Protein AF-A0A8K1FXB8-F1 (afdb_monomer_lite)

Foldseek 3Di:
DDDDDDDDDDPPDDQVPWDKDKDWDWDQDDPVSPDIDIDIDDIDGDGDDDDDPVVVVVVVVVVVVVVVVVVVVVVVVVVVVCVVVVD

Organism: NCBI:txid364589

Structure (mmCIF, N/CA/C/O backbone):
data_AF-A0A8K1FXB8-F1
#
_entry.id   AF-A0A8K1FXB8-F1
#
loop_
_atom_site.group_PDB
_atom_site.id
_atom_site.type_symbol
_atom_site.label_atom_id
_atom_site.label_alt_id
_atom_site.label_comp_id
_atom_site.label_asym_id
_atom_site.label_entity_id
_atom_site.label_seq_id
_atom_site.pdbx_PDB_ins_code
_atom_site.Cartn_x
_atom_site.Cartn_y
_atom_site.Cartn_z
_atom_site.occupancy
_atom_site.B_iso_or_equiv
_atom_site.auth_seq_id
_atom_site.auth_comp_id
_atom_site.auth_asym_id
_atom_site.auth_atom_id
_atom_site.pdbx_PDB_model_num
ATOM 1 N N . LYS A 1 1 ? -1.305 -6.898 29.412 1.00 60.75 1 LYS A N 1
ATOM 2 C CA . LYS A 1 1 ? -1.088 -7.878 28.317 1.00 60.75 1 LYS A CA 1
ATOM 3 C C . LYS A 1 1 ? -1.449 -7.174 27.013 1.00 60.75 1 LYS A C 1
ATOM 5 O O . LYS A 1 1 ? -2.537 -6.619 26.962 1.00 60.75 1 LYS A O 1
ATOM 10 N N . VAL A 1 2 ? -0.541 -7.099 26.037 1.00 74.88 2 VAL A N 1
ATOM 11 C CA . VAL A 1 2 ? -0.805 -6.467 24.728 1.00 74.88 2 VAL A CA 1
ATOM 12 C C . VAL A 1 2 ? -1.342 -7.539 23.783 1.00 74.88 2 VAL A C 1
ATOM 14 O O . VAL A 1 2 ? -0.773 -8.628 23.720 1.00 74.88 2 VAL A O 1
ATOM 17 N N . ALA A 1 3 ? -2.454 -7.261 23.106 1.00 75.19 3 ALA A N 1
ATOM 18 C CA . ALA A 1 3 ? -2.964 -8.123 22.045 1.00 75.19 3 ALA A CA 1
ATOM 19 C C . ALA A 1 3 ? -2.197 -7.829 20.747 1.00 75.19 3 ALA A C 1
ATOM 21 O O . ALA A 1 3 ? -1.994 -6.663 20.414 1.00 75.19 3 ALA A O 1
ATOM 22 N N . GLN A 1 4 ? -1.767 -8.870 20.033 1.00 83.38 4 GLN A N 1
ATOM 23 C CA . GLN A 1 4 ? -1.169 -8.734 18.704 1.00 83.38 4 GLN A CA 1
ATOM 24 C C . GLN A 1 4 ? -2.226 -9.031 17.640 1.00 83.38 4 GLN A C 1
ATOM 26 O O . GLN A 1 4 ? -2.937 -10.031 17.734 1.00 83.38 4 GLN A O 1
ATOM 31 N N . GLY A 1 5 ? -2.358 -8.122 16.675 1.00 85.44 5 GLY A N 1
ATOM 32 C CA . GLY A 1 5 ? -3.248 -8.268 15.526 1.00 85.44 5 GLY A CA 1
ATOM 33 C C . GLY A 1 5 ? -2.543 -8.892 14.316 1.00 85.44 5 GLY A C 1
ATOM 34 O O . GLY A 1 5 ? -1.342 -9.162 14.377 1.00 85.44 5 GLY A O 1
ATOM 35 N N . PRO A 1 6 ? -3.276 -9.114 13.213 1.00 90.56 6 PRO A N 1
ATOM 36 C CA . PRO A 1 6 ? -2.689 -9.558 11.953 1.00 90.56 6 PRO A CA 1
ATOM 37 C C . PRO A 1 6 ? -1.746 -8.498 11.365 1.00 90.56 6 PRO A C 1
ATOM 39 O O . PRO A 1 6 ? -1.903 -7.301 11.610 1.00 90.56 6 PRO A O 1
ATOM 42 N N . VAL A 1 7 ? -0.784 -8.951 10.561 1.00 93.06 7 VAL A N 1
ATOM 43 C CA . VAL A 1 7 ? 0.142 -8.090 9.813 1.00 93.06 7 VAL A CA 1
ATOM 44 C C . VAL A 1 7 ? -0.447 -7.795 8.434 1.00 93.06 7 VAL A C 1
ATOM 46 O O . VAL A 1 7 ? -0.956 -8.700 7.775 1.00 93.06 7 VAL A O 1
ATOM 49 N N . LEU A 1 8 ? -0.380 -6.533 8.000 1.00 93.81 8 LEU A N 1
ATOM 50 C CA . LEU A 1 8 ? -0.737 -6.132 6.640 1.00 93.81 8 LEU A CA 1
ATOM 51 C C . LEU A 1 8 ? 0.486 -6.274 5.728 1.00 93.81 8 LEU A C 1
ATOM 53 O O . LEU A 1 8 ? 1.479 -5.574 5.915 1.00 93.81 8 LEU A O 1
ATOM 57 N N . GLU A 1 9 ? 0.394 -7.148 4.730 1.00 94.75 9 GLU A N 1
ATOM 58 C CA . GLU A 1 9 ? 1.402 -7.291 3.679 1.00 94.75 9 GLU A CA 1
ATOM 59 C C . GLU A 1 9 ? 0.907 -6.637 2.386 1.00 94.75 9 GLU A C 1
ATOM 61 O O . GLU A 1 9 ? -0.150 -6.994 1.866 1.00 94.75 9 GLU A O 1
ATOM 66 N N . LEU A 1 10 ? 1.684 -5.695 1.851 1.00 92.88 10 LEU A N 1
ATOM 67 C CA . LEU A 1 10 ? 1.437 -5.074 0.551 1.00 92.88 10 L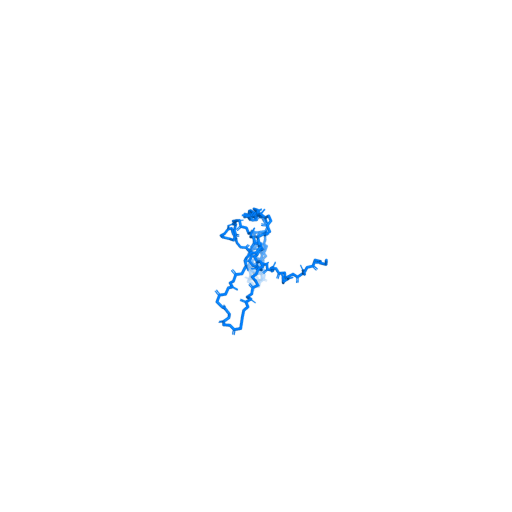EU A CA 1
ATOM 68 C C . LEU A 1 10 ? 2.370 -5.717 -0.482 1.00 92.88 10 LEU A C 1
ATOM 70 O O . LEU A 1 10 ? 3.584 -5.781 -0.279 1.00 92.88 10 LEU A O 1
ATOM 74 N N . ARG A 1 11 ? 1.806 -6.218 -1.582 1.00 92.00 11 ARG A N 1
ATOM 75 C CA . ARG A 1 11 ? 2.536 -6.875 -2.678 1.00 92.00 11 ARG A CA 1
ATOM 76 C C . ARG A 1 11 ? 2.201 -6.167 -3.980 1.00 92.00 11 ARG A C 1
ATOM 78 O O . ARG A 1 11 ? 1.081 -5.699 -4.123 1.00 92.00 11 ARG A O 1
ATOM 85 N N 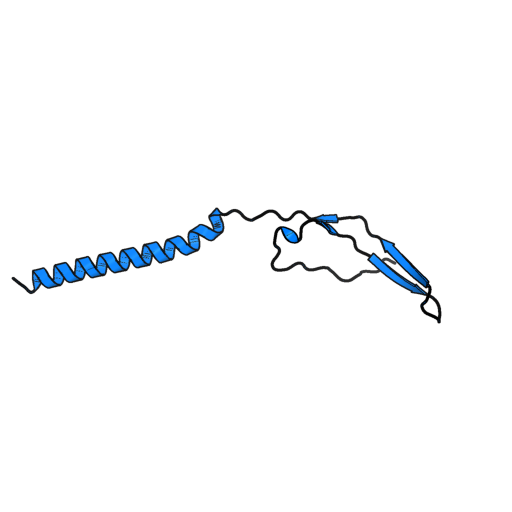. ASP A 1 12 ? 3.158 -6.138 -4.904 1.00 90.38 12 ASP A N 1
ATOM 86 C CA . ASP A 1 12 ? 3.010 -5.460 -6.201 1.00 90.38 12 ASP A CA 1
ATOM 87 C C . ASP A 1 12 ? 2.541 -3.999 -6.039 1.00 90.38 12 ASP A C 1
ATOM 89 O O . ASP A 1 12 ? 1.502 -3.574 -6.533 1.00 90.38 12 ASP A O 1
ATOM 93 N N . VAL A 1 13 ? 3.288 -3.255 -5.216 1.00 91.94 13 VAL A N 1
ATOM 94 C CA . VAL A 1 13 ? 2.913 -1.916 -4.752 1.00 91.94 13 VAL A CA 1
ATOM 95 C C . VAL A 1 13 ? 3.164 -0.882 -5.843 1.00 91.94 13 VAL A C 1
ATOM 97 O O . VAL A 1 13 ? 4.306 -0.653 -6.240 1.00 91.94 13 VAL A O 1
ATOM 100 N N . ASP A 1 14 ? 2.106 -0.205 -6.272 1.00 92.25 14 ASP A N 1
ATOM 101 C CA . ASP A 1 14 ? 2.186 1.006 -7.088 1.00 92.25 14 ASP A CA 1
ATOM 102 C C . ASP A 1 14 ? 1.925 2.292 -6.280 1.00 92.25 14 ASP A C 1
ATOM 104 O O . ASP A 1 14 ? 1.510 2.258 -5.119 1.00 92.25 14 ASP A O 1
ATOM 108 N N . VAL A 1 15 ? 2.166 3.444 -6.914 1.00 93.88 15 VAL A N 1
ATOM 109 C CA . VAL A 1 15 ? 2.051 4.786 -6.310 1.00 93.88 15 VAL A CA 1
ATOM 110 C C . VAL A 1 15 ? 0.665 5.044 -5.698 1.00 93.88 15 VAL A C 1
ATOM 112 O O . VAL A 1 15 ? 0.563 5.758 -4.698 1.00 93.88 15 VAL A O 1
ATOM 115 N N . GLY A 1 16 ? -0.391 4.432 -6.240 1.00 94.25 16 GLY A N 1
ATOM 116 C CA . GLY A 1 16 ? -1.765 4.524 -5.748 1.00 94.25 16 GLY A CA 1
ATOM 117 C C . GLY A 1 16 ? -2.001 3.882 -4.377 1.00 94.25 16 GLY A C 1
ATOM 118 O O . GLY A 1 16 ? -3.007 4.184 -3.741 1.00 94.25 16 GLY A O 1
ATOM 119 N N . HIS A 1 17 ? -1.072 3.061 -3.878 1.00 95.69 17 HIS A N 1
ATOM 120 C CA . HIS A 1 17 ? -1.123 2.518 -2.515 1.00 95.69 17 HIS A CA 1
ATOM 121 C C . HIS A 1 17 ? -0.625 3.503 -1.444 1.00 95.69 17 HIS A C 1
ATOM 123 O O . HIS A 1 17 ? -0.678 3.190 -0.251 1.00 95.69 17 HIS A O 1
ATOM 129 N N . SER A 1 18 ? -0.131 4.680 -1.842 1.00 96.56 18 SER A N 1
ATOM 130 C CA . SER A 1 18 ? 0.257 5.732 -0.900 1.00 96.56 18 SER A CA 1
ATOM 131 C C . SER A 1 18 ? -0.950 6.226 -0.102 1.00 96.56 18 SER A C 1
ATOM 133 O O . SER A 1 18 ? -2.049 6.373 -0.637 1.00 96.56 18 SER A O 1
ATOM 135 N N . GLY A 1 19 ? -0.750 6.522 1.179 1.00 96.94 19 GLY A N 1
ATOM 136 C CA . GLY A 1 19 ? -1.811 7.032 2.039 1.00 96.94 19 GLY A CA 1
ATOM 137 C C . GLY A 1 19 ? -1.545 6.812 3.520 1.00 96.94 19 GLY A C 1
ATOM 138 O O . GLY A 1 19 ? -0.471 6.374 3.929 1.00 96.94 19 GLY A O 1
ATOM 139 N N . THR A 1 20 ? -2.548 7.121 4.334 1.00 97.56 20 THR A N 1
ATOM 140 C CA . THR A 1 20 ? -2.486 6.922 5.781 1.00 97.56 20 THR A CA 1
ATOM 141 C C . THR A 1 20 ? -3.085 5.575 6.154 1.00 97.56 20 THR A C 1
ATOM 143 O O . THR A 1 20 ? -4.234 5.279 5.830 1.00 97.56 20 THR A O 1
ATOM 146 N N . TYR A 1 21 ? -2.313 4.779 6.882 1.00 96.44 21 TYR A N 1
ATOM 147 C CA . TYR A 1 21 ? -2.706 3.472 7.385 1.00 96.44 21 TYR A CA 1
ATOM 148 C C . TYR A 1 21 ? -2.875 3.526 8.899 1.00 96.44 21 TYR A C 1
ATOM 150 O O . TYR A 1 21 ? -2.110 4.180 9.608 1.00 96.44 21 TYR A O 1
ATOM 158 N N . GLN A 1 22 ? -3.876 2.814 9.410 1.00 95.50 22 GLN A N 1
ATOM 159 C CA . GLN A 1 22 ? -4.139 2.746 10.841 1.00 95.50 22 GLN A CA 1
ATOM 160 C C . GLN A 1 22 ? -4.668 1.367 11.221 1.00 95.50 22 GLN A C 1
ATOM 162 O O . GLN A 1 22 ? -5.641 0.872 10.650 1.00 95.50 22 GLN A O 1
ATOM 167 N N . CYS A 1 23 ? -4.046 0.749 12.222 1.00 93.12 23 CYS A N 1
ATOM 168 C CA . CYS A 1 23 ? -4.567 -0.484 12.797 1.00 93.12 23 CYS A CA 1
ATOM 169 C C . CYS A 1 23 ? -5.788 -0.174 13.670 1.00 93.12 23 CYS A C 1
ATOM 171 O O . CYS A 1 23 ? -5.724 0.682 14.559 1.00 93.12 23 CYS A O 1
ATOM 173 N N . VAL A 1 24 ? -6.878 -0.910 13.449 1.00 92.56 24 VAL A N 1
ATOM 174 C CA . VAL A 1 24 ? -8.125 -0.783 14.212 1.00 92.56 24 VAL A CA 1
ATOM 175 C C . VAL A 1 24 ? -8.434 -2.111 14.889 1.00 92.56 24 VAL A C 1
ATOM 177 O O . VAL A 1 24 ? -8.692 -3.111 14.223 1.00 92.56 24 VAL A O 1
ATOM 180 N N . ALA A 1 25 ? -8.439 -2.122 16.220 1.00 91.75 25 ALA A N 1
ATOM 181 C CA . ALA A 1 25 ? -8.893 -3.270 16.993 1.00 91.75 25 ALA A CA 1
ATOM 182 C C . ALA A 1 25 ? -10.374 -3.096 17.344 1.00 91.75 25 ALA A C 1
ATOM 184 O O . ALA A 1 25 ? -10.746 -2.141 18.028 1.00 91.75 25 ALA A O 1
ATOM 185 N N . THR A 1 26 ? -11.223 -4.018 16.888 1.00 90.12 26 THR A N 1
ATOM 186 C CA . THR A 1 26 ? -12.650 -4.057 17.232 1.00 90.12 26 THR A CA 1
ATOM 187 C C . THR A 1 26 ? -12.918 -5.131 18.276 1.00 90.12 26 THR A C 1
ATOM 189 O O . THR A 1 26 ? -12.547 -6.284 18.068 1.00 90.12 26 THR A O 1
ATOM 192 N N . ASN A 1 27 ? -13.610 -4.786 19.357 1.00 86.38 27 ASN A N 1
ATOM 193 C CA . ASN A 1 27 ? -14.103 -5.752 20.333 1.00 86.38 27 ASN A CA 1
ATOM 194 C C . ASN A 1 27 ? -15.629 -5.658 20.432 1.00 86.38 27 ASN A C 1
ATOM 196 O O . ASN A 1 27 ? -16.156 -4.586 20.726 1.00 86.38 27 ASN A O 1
ATOM 200 N N . GLN A 1 28 ? -16.329 -6.762 20.169 1.00 89.00 28 GLN A N 1
ATOM 201 C CA . GLN A 1 28 ? -17.781 -6.846 20.319 1.00 89.00 28 GLN A CA 1
ATOM 202 C C . GLN A 1 28 ? -18.105 -7.396 21.709 1.00 89.00 28 GLN A C 1
ATOM 204 O O . GLN A 1 28 ? -17.616 -8.459 22.087 1.00 89.00 28 GLN A O 1
ATOM 209 N N . LEU A 1 29 ? -18.917 -6.672 22.476 1.00 82.69 29 LEU A N 1
ATOM 210 C CA . LEU A 1 29 ? -19.265 -7.019 23.851 1.00 82.69 29 LEU A CA 1
ATOM 211 C C . LEU A 1 29 ? -20.788 -7.015 24.037 1.00 82.69 29 LEU A C 1
ATOM 213 O O . LEU A 1 29 ? -21.476 -6.127 23.542 1.00 82.69 29 LEU A O 1
ATOM 217 N N . GLY A 1 30 ? -21.304 -7.971 24.811 1.00 78.88 30 GLY A N 1
ATOM 218 C CA . GLY A 1 30 ? -22.743 -8.153 25.048 1.00 78.88 30 GLY A CA 1
ATOM 219 C C . GLY A 1 30 ? -23.296 -9.373 24.308 1.00 78.88 30 GLY A C 1
ATOM 220 O O . GLY A 1 30 ? -22.820 -9.714 23.230 1.00 78.88 30 GLY A O 1
ATOM 221 N N . GLN A 1 31 ? -24.275 -10.060 24.907 1.00 78.19 31 GLN A N 1
ATOM 222 C CA . GLN A 1 31 ? -24.885 -11.288 24.358 1.00 78.19 31 GLN A CA 1
ATOM 223 C C . GLN A 1 31 ? -25.652 -11.050 23.049 1.00 78.19 31 GLN A C 1
ATOM 225 O O . GLN A 1 31 ? -25.868 -11.973 22.272 1.00 78.19 31 GLN A O 1
ATOM 230 N N . ASP A 1 32 ? -26.042 -9.805 22.817 1.00 82.19 32 ASP A N 1
ATOM 231 C CA . ASP A 1 32 ? -26.682 -9.284 21.621 1.00 82.19 32 ASP A CA 1
ATOM 232 C C . ASP A 1 32 ? -25.666 -8.839 20.551 1.00 82.19 32 ASP A C 1
ATOM 234 O O . ASP A 1 32 ? -26.040 -8.662 19.396 1.00 82.19 32 ASP A O 1
ATOM 238 N N . GLY A 1 33 ? -24.379 -8.661 20.881 1.00 73.75 33 GLY A N 1
ATOM 239 C CA . GLY A 1 33 ? -23.339 -8.229 19.931 1.00 73.75 33 GLY A CA 1
ATOM 240 C C . GLY A 1 33 ? -23.470 -6.771 19.466 1.00 73.75 33 GLY A C 1
ATOM 241 O O . GLY A 1 33 ? -22.777 -6.343 18.546 1.00 73.75 33 GLY A O 1
ATOM 242 N N . HIS A 1 34 ? -24.347 -5.985 20.096 1.00 80.00 34 HIS A N 1
ATOM 243 C CA . HIS A 1 34 ? -24.683 -4.631 19.642 1.00 80.00 34 HIS A CA 1
ATOM 244 C C . HIS A 1 34 ? -23.682 -3.559 20.099 1.00 80.00 34 HIS A C 1
ATOM 246 O O . HIS A 1 34 ? -23.730 -2.428 19.614 1.00 80.00 34 HIS A O 1
ATOM 252 N N . ARG A 1 35 ? -22.759 -3.874 21.021 1.00 82.31 35 ARG A N 1
ATOM 253 C CA . ARG A 1 35 ? -21.735 -2.921 21.477 1.00 82.31 35 ARG A CA 1
ATOM 254 C C . ARG A 1 35 ? -20.393 -3.263 20.853 1.00 82.31 35 ARG A C 1
ATOM 256 O O . ARG A 1 35 ? -19.762 -4.249 21.223 1.00 82.31 35 ARG A O 1
ATOM 263 N N . VAL A 1 36 ? -19.943 -2.416 19.933 1.00 87.94 36 VAL A N 1
ATOM 264 C CA . VAL A 1 36 ? -18.634 -2.540 19.286 1.00 87.94 36 VAL A CA 1
ATOM 265 C C . VAL A 1 36 ? -17.709 -1.449 19.811 1.00 87.94 36 VAL A C 1
ATOM 267 O O . VAL A 1 36 ? -17.930 -0.265 19.567 1.00 87.94 36 VAL A O 1
ATOM 270 N N . PHE A 1 37 ? -16.652 -1.848 20.510 1.00 88.31 37 PHE A N 1
ATOM 271 C CA . PHE A 1 37 ? -15.561 -0.971 20.916 1.00 88.31 37 PHE A CA 1
ATOM 272 C C . PHE A 1 37 ? -14.486 -0.952 19.836 1.00 88.31 37 PHE A C 1
ATOM 274 O O . PHE A 1 37 ? -14.139 -1.998 19.288 1.00 88.31 37 PHE A O 1
ATOM 281 N N . ARG A 1 38 ? -13.940 0.230 19.547 1.00 91.88 38 ARG A N 1
ATOM 282 C CA . ARG A 1 38 ? -12.817 0.416 18.624 1.00 91.88 38 ARG A CA 1
ATOM 283 C C . ARG A 1 38 ? -11.653 1.055 19.361 1.00 91.88 38 ARG A C 1
ATOM 285 O O . ARG A 1 38 ? -11.832 2.080 20.010 1.00 91.88 38 ARG A O 1
ATOM 292 N N . ALA A 1 39 ? -10.478 0.457 19.236 1.00 91.31 39 ALA A N 1
ATOM 293 C CA . ALA A 1 39 ? -9.218 1.059 19.641 1.00 91.31 39 ALA A CA 1
ATOM 294 C C . ALA A 1 39 ? -8.379 1.334 18.389 1.00 91.31 39 ALA A C 1
ATOM 296 O O . ALA A 1 39 ? -8.232 0.458 17.535 1.00 91.31 39 ALA A O 1
ATOM 297 N N . LEU A 1 40 ? -7.865 2.558 18.284 1.00 93.12 40 LEU A N 1
ATOM 298 C CA . LEU A 1 40 ? -7.076 3.032 17.151 1.00 93.12 40 LEU A CA 1
ATOM 299 C C . LEU A 1 40 ? -5.596 3.073 17.538 1.00 93.12 40 LEU A C 1
ATOM 301 O O . LEU A 1 40 ? -5.240 3.537 18.621 1.00 93.12 40 LEU A O 1
ATOM 305 N N . SER A 1 41 ? -4.743 2.584 16.645 1.00 92.81 41 SER A N 1
ATOM 306 C CA . SER A 1 41 ? -3.293 2.791 16.698 1.00 92.81 41 SER A CA 1
ATOM 307 C C . SER A 1 41 ? -2.933 4.212 16.232 1.00 92.81 41 SER A C 1
ATOM 309 O O . SER A 1 41 ? -3.753 4.851 15.571 1.00 92.81 41 SER A O 1
ATOM 311 N N . PRO A 1 42 ? -1.716 4.723 16.495 1.00 95.81 42 PRO A N 1
ATOM 312 C CA . PRO A 1 42 ? -1.196 5.869 15.756 1.00 95.81 42 PRO A CA 1
ATOM 313 C C . PRO A 1 42 ? -1.268 5.652 14.240 1.00 95.81 42 PRO A C 1
ATOM 315 O O . PRO A 1 42 ? -1.155 4.518 13.762 1.00 95.81 42 PRO A O 1
ATOM 318 N N . GLU A 1 43 ? -1.468 6.745 13.512 1.00 96.81 43 GLU A N 1
ATOM 319 C CA . GLU A 1 43 ? -1.483 6.766 12.052 1.00 96.81 43 GLU A CA 1
ATOM 320 C C . GLU A 1 43 ? -0.069 6.598 11.479 1.00 96.81 43 GLU A C 1
ATOM 322 O O . GLU A 1 43 ? 0.903 7.129 12.019 1.00 96.81 43 GLU A O 1
ATOM 327 N N . LEU A 1 44 ? 0.033 5.870 10.367 1.00 96.00 44 LEU A N 1
ATOM 328 C CA . LEU A 1 44 ? 1.260 5.652 9.609 1.00 96.00 44 LEU A CA 1
ATOM 329 C C . LEU A 1 44 ? 1.082 6.203 8.193 1.00 96.00 44 LEU A C 1
ATOM 331 O O . LEU A 1 44 ? 0.312 5.656 7.408 1.00 96.00 44 LEU A O 1
ATOM 335 N N . ALA A 1 45 ? 1.810 7.267 7.861 1.00 97.38 45 ALA A N 1
ATOM 336 C CA . ALA A 1 45 ? 1.875 7.778 6.498 1.00 97.38 45 ALA A CA 1
ATOM 337 C C . ALA A 1 45 ? 2.814 6.899 5.661 1.00 97.38 45 ALA A C 1
ATOM 339 O O . ALA A 1 45 ? 4.001 6.781 5.968 1.00 97.38 45 ALA A O 1
ATOM 340 N N . LEU A 1 46 ? 2.269 6.279 4.617 1.00 96.62 46 LEU A N 1
ATOM 341 C CA . LEU A 1 46 ? 3.008 5.474 3.656 1.00 96.62 46 LEU A CA 1
ATOM 342 C C . LEU A 1 46 ? 3.100 6.237 2.335 1.00 96.62 46 LEU A C 1
ATOM 344 O O . LEU A 1 46 ? 2.082 6.522 1.704 1.00 96.62 46 LEU A O 1
ATOM 348 N N . GLU A 1 47 ? 4.320 6.541 1.909 1.00 96.50 47 GLU A N 1
ATOM 349 C CA . GLU A 1 47 ? 4.599 7.148 0.609 1.00 96.50 47 GLU A CA 1
ATOM 350 C C . GLU A 1 47 ? 5.314 6.134 -0.283 1.00 96.50 47 GLU A C 1
ATOM 352 O O . GLU A 1 47 ? 6.351 5.579 0.090 1.00 96.50 47 GLU A O 1
ATOM 357 N N . VAL A 1 48 ? 4.752 5.890 -1.466 1.00 94.75 48 VAL A N 1
ATOM 358 C CA . VAL A 1 48 ? 5.333 5.013 -2.482 1.00 94.75 48 VAL A CA 1
ATOM 359 C C . VAL A 1 48 ? 5.822 5.880 -3.629 1.00 94.75 48 VAL A C 1
ATOM 361 O O . VAL A 1 48 ? 5.037 6.541 -4.309 1.00 94.75 48 VAL A O 1
ATOM 364 N N . THR A 1 49 ? 7.127 5.857 -3.873 1.00 92.69 49 THR A N 1
ATOM 365 C CA . THR A 1 49 ? 7.734 6.594 -4.981 1.00 92.69 49 THR A CA 1
ATOM 366 C C . THR A 1 49 ? 7.948 5.679 -6.187 1.00 92.69 49 THR A C 1
ATOM 368 O O . THR A 1 49 ? 8.282 4.501 -6.025 1.00 92.69 49 THR A O 1
ATOM 371 N N . PRO A 1 50 ? 7.754 6.184 -7.419 1.00 88.25 50 PRO A N 1
ATOM 372 C CA . PRO A 1 50 ? 8.063 5.410 -8.609 1.00 88.25 50 PRO A CA 1
ATOM 373 C C . PRO A 1 50 ? 9.558 5.071 -8.641 1.00 88.25 50 PRO A C 1
ATOM 375 O O . PRO A 1 50 ? 10.416 5.924 -8.407 1.00 88.25 50 PRO A O 1
ATOM 378 N N . GLY A 1 51 ? 9.868 3.811 -8.952 1.00 81.06 51 GLY A N 1
ATOM 379 C CA . GLY A 1 51 ? 11.245 3.361 -9.128 1.00 81.06 51 GLY A CA 1
ATOM 380 C C . GLY A 1 51 ? 11.957 4.100 -10.267 1.00 81.06 51 GLY A C 1
ATOM 381 O O . GLY A 1 51 ? 11.333 4.578 -11.214 1.00 81.06 51 GLY A O 1
ATOM 382 N N . SER A 1 52 ? 13.289 4.173 -10.186 1.00 76.56 52 SER A N 1
ATOM 383 C CA . SER A 1 52 ? 14.142 4.761 -11.227 1.00 76.56 52 SER A CA 1
ATOM 384 C C . SER A 1 52 ? 13.830 4.165 -12.616 1.00 76.56 52 SER A C 1
ATOM 386 O O . SER A 1 52 ? 13.998 2.954 -12.801 1.00 76.56 52 SER A O 1
ATOM 388 N N . PRO A 1 53 ? 13.466 4.989 -13.622 1.00 65.38 53 PRO A N 1
ATOM 389 C CA . PRO A 1 53 ? 13.185 4.520 -14.984 1.00 65.38 53 PRO A CA 1
ATOM 390 C C . PRO A 1 53 ? 14.371 3.810 -15.655 1.00 65.38 53 PRO A C 1
ATOM 392 O O . PRO A 1 53 ? 14.205 3.033 -16.593 1.00 65.38 53 PRO A O 1
ATOM 395 N N . TRP A 1 54 ? 15.590 4.076 -15.180 1.00 62.97 54 TRP A N 1
ATOM 396 C CA . TRP A 1 54 ? 16.822 3.569 -15.779 1.00 62.97 54 TRP A CA 1
ATOM 397 C C . TRP A 1 54 ? 17.041 2.074 -15.530 1.00 62.97 54 TRP A C 1
ATOM 399 O O . TRP A 1 54 ? 17.756 1.436 -16.297 1.00 62.97 54 TRP A O 1
ATOM 409 N N . VAL A 1 55 ? 16.419 1.503 -14.493 1.00 60.34 55 VAL A N 1
ATOM 410 C CA . VAL A 1 55 ? 16.631 0.100 -14.092 1.00 60.34 55 VAL A CA 1
ATOM 411 C C . VAL A 1 55 ? 15.843 -0.872 -14.978 1.00 60.34 55 VAL A C 1
ATOM 413 O O . VAL A 1 55 ? 16.298 -1.983 -15.236 1.00 60.34 55 VAL A O 1
ATOM 416 N N . THR A 1 56 ? 14.697 -0.455 -15.517 1.00 57.47 56 THR A N 1
ATOM 417 C CA . THR A 1 56 ? 13.866 -1.281 -16.412 1.00 57.47 56 THR A CA 1
ATOM 418 C C . THR A 1 56 ? 14.244 -1.133 -17.888 1.00 57.47 56 THR A C 1
ATOM 420 O O . THR A 1 56 ? 14.087 -2.079 -18.661 1.00 57.47 56 THR A O 1
ATOM 423 N N . ALA A 1 57 ? 14.817 0.006 -18.292 1.00 54.88 57 ALA A N 1
ATOM 424 C CA . ALA A 1 57 ? 15.203 0.263 -19.683 1.00 54.88 57 ALA A CA 1
ATOM 425 C C . ALA A 1 57 ? 16.364 -0.623 -20.190 1.00 54.88 57 ALA A C 1
ATOM 427 O O . ALA A 1 57 ? 16.430 -0.944 -21.380 1.00 54.88 57 ALA A O 1
ATOM 428 N N . VAL A 1 58 ? 17.274 -1.053 -19.310 1.00 55.38 58 VAL A N 1
ATOM 429 C CA . VAL A 1 58 ? 18.457 -1.844 -19.704 1.00 55.38 58 VAL A CA 1
ATOM 430 C C . VAL A 1 58 ? 18.113 -3.250 -20.204 1.00 55.38 58 VAL A C 1
ATOM 432 O O . VAL A 1 58 ? 18.768 -3.732 -21.128 1.00 55.38 58 VAL A O 1
ATOM 435 N N . ALA A 1 59 ? 17.065 -3.895 -19.681 1.00 55.16 59 ALA A N 1
ATOM 436 C CA . ALA A 1 59 ? 16.732 -5.274 -20.054 1.00 55.16 59 ALA A CA 1
ATOM 437 C C . ALA A 1 59 ? 16.255 -5.402 -21.515 1.00 55.16 59 ALA A C 1
ATOM 439 O O . ALA A 1 59 ? 16.599 -6.359 -22.209 1.00 55.16 59 ALA A O 1
ATOM 440 N N . VAL A 1 60 ? 15.514 -4.409 -22.015 1.00 58.94 60 VAL A N 1
ATOM 441 C CA . VAL A 1 60 ? 14.957 -4.430 -23.380 1.00 58.94 60 VAL A CA 1
ATOM 442 C C . VAL A 1 60 ? 16.022 -4.078 -24.427 1.00 58.94 60 VAL A C 1
ATOM 444 O O . VAL A 1 60 ? 15.998 -4.589 -25.551 1.00 58.94 60 VAL A O 1
ATOM 447 N N . ASN A 1 61 ? 17.001 -3.243 -24.067 1.00 62.09 61 ASN A N 1
ATOM 448 C CA . ASN A 1 61 ? 17.975 -2.733 -25.030 1.00 62.09 61 ASN A CA 1
ATOM 449 C C . ASN A 1 61 ? 19.093 -3.734 -25.364 1.00 62.09 61 ASN A C 1
ATOM 451 O O . ASN A 1 61 ? 19.581 -3.745 -26.497 1.00 62.09 61 ASN A O 1
ATOM 455 N N . VAL A 1 62 ? 19.464 -4.615 -24.428 1.00 71.75 62 VAL A N 1
ATOM 456 C CA . VAL A 1 62 ? 20.499 -5.638 -24.668 1.00 71.75 62 VAL A CA 1
ATOM 457 C C . VAL A 1 62 ? 20.020 -6.672 -25.689 1.00 71.75 62 VAL A C 1
ATOM 459 O O . VAL A 1 62 ? 20.736 -6.956 -26.649 1.00 71.75 62 VAL A O 1
ATOM 462 N N . GLY A 1 63 ? 18.784 -7.168 -25.554 1.00 78.19 63 GLY A N 1
ATOM 463 C CA . GLY A 1 63 ? 18.227 -8.170 -26.471 1.00 78.19 63 GLY A CA 1
ATOM 464 C C . GLY A 1 63 ? 18.105 -7.662 -27.910 1.00 78.19 63 GLY A C 1
ATOM 465 O O . GLY A 1 63 ? 18.505 -8.346 -28.853 1.00 78.19 63 GLY A O 1
ATOM 466 N N . LYS A 1 64 ? 17.626 -6.424 -28.089 1.00 81.94 64 LYS A N 1
ATOM 467 C CA . LYS A 1 64 ? 17.464 -5.814 -29.418 1.00 81.94 64 LYS A CA 1
ATOM 468 C C . LYS A 1 64 ? 18.807 -5.526 -30.095 1.00 81.94 64 LYS A C 1
ATOM 470 O O . LYS A 1 64 ? 18.936 -5.719 -31.302 1.00 81.94 64 LYS A O 1
ATOM 475 N N . THR A 1 65 ? 19.803 -5.101 -29.316 1.00 87.19 65 THR A N 1
ATOM 476 C CA . THR A 1 65 ? 21.163 -4.848 -29.816 1.00 87.19 65 THR A CA 1
ATOM 477 C C . THR A 1 65 ? 21.846 -6.146 -30.239 1.00 87.19 65 THR A C 1
ATOM 479 O O . THR A 1 65 ? 22.421 -6.201 -31.326 1.00 87.19 65 THR A O 1
ATOM 482 N N . LEU A 1 66 ? 21.720 -7.214 -29.439 1.00 88.81 66 LEU A N 1
ATOM 483 C CA . LEU A 1 66 ? 22.241 -8.535 -29.802 1.00 88.81 66 LEU A CA 1
ATOM 484 C C . LEU A 1 66 ? 21.592 -9.075 -31.083 1.00 88.81 66 LEU A C 1
ATOM 486 O O . LEU A 1 66 ? 22.303 -9.518 -31.982 1.00 88.81 66 LEU A O 1
ATOM 490 N N . LEU A 1 67 ? 20.259 -9.013 -31.187 1.00 90.56 67 LEU A N 1
ATOM 491 C CA . LEU A 1 67 ? 19.529 -9.489 -32.367 1.00 90.56 67 LEU A CA 1
ATOM 492 C C . LEU A 1 67 ? 19.990 -8.764 -33.638 1.00 90.56 67 LEU A C 1
ATOM 494 O O . LEU A 1 67 ? 20.249 -9.399 -34.659 1.00 90.56 67 LEU A O 1
ATOM 498 N N . PHE A 1 68 ? 20.127 -7.438 -33.565 1.00 91.94 68 PHE A N 1
ATOM 499 C CA . PHE A 1 68 ? 20.589 -6.630 -34.690 1.00 91.94 68 PH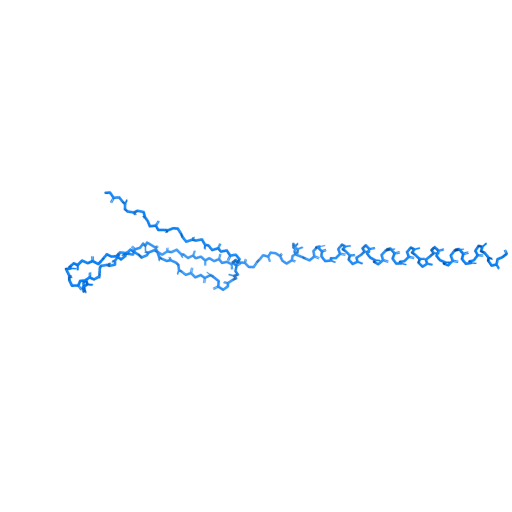E A CA 1
ATOM 500 C C . PHE A 1 68 ? 22.021 -6.993 -35.114 1.00 91.94 68 PHE A C 1
ATOM 502 O O . PHE A 1 68 ? 22.283 -7.147 -36.305 1.00 91.94 68 PHE A O 1
ATOM 509 N N . LEU A 1 69 ? 22.929 -7.208 -34.153 1.00 93.75 69 LEU A N 1
ATOM 510 C CA . LEU A 1 69 ? 24.306 -7.624 -34.436 1.00 93.75 69 LEU A CA 1
ATOM 511 C C . LEU A 1 69 ? 24.363 -8.989 -35.144 1.00 93.75 69 LEU A C 1
ATOM 513 O O . LEU A 1 69 ? 25.098 -9.141 -36.118 1.00 93.75 69 LEU A O 1
ATOM 517 N N . VAL A 1 70 ? 23.561 -9.964 -34.700 1.00 94.25 70 VAL A N 1
ATOM 518 C CA . VAL A 1 70 ? 23.490 -11.297 -35.328 1.00 94.25 70 VAL A CA 1
ATOM 519 C C . V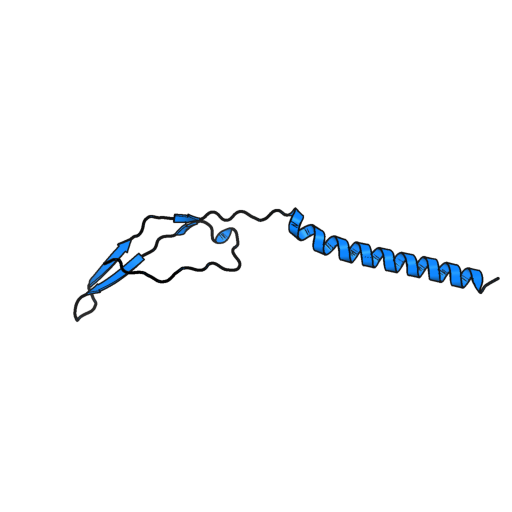AL A 1 70 ? 22.986 -11.206 -36.771 1.00 94.25 70 VAL A C 1
ATOM 521 O O . VAL A 1 70 ? 23.559 -11.839 -37.658 1.00 94.25 70 VAL A O 1
ATOM 524 N N . LEU A 1 71 ? 21.960 -10.387 -37.030 1.00 94.81 71 LEU A N 1
ATOM 525 C CA . LEU A 1 71 ? 21.437 -10.171 -38.383 1.00 94.81 71 LEU A CA 1
ATOM 526 C C . LEU A 1 71 ? 22.483 -9.535 -39.310 1.00 94.81 71 LEU A C 1
ATOM 528 O O . LEU A 1 71 ? 22.644 -9.987 -40.443 1.00 94.81 71 LEU A O 1
ATOM 532 N N . LEU A 1 72 ? 23.232 -8.534 -38.831 1.00 94.69 72 LEU A N 1
ATOM 533 C CA . LEU A 1 72 ? 24.304 -7.912 -39.615 1.00 94.69 72 LEU A CA 1
ATOM 534 C C . LEU A 1 72 ? 25.406 -8.913 -39.982 1.00 94.69 72 LEU A C 1
ATOM 536 O O . LEU A 1 72 ? 25.820 -8.969 -41.140 1.00 94.69 72 LEU A O 1
ATOM 540 N N . LEU A 1 73 ? 25.854 -9.734 -39.027 1.00 93.25 73 LEU A N 1
ATOM 541 C CA . LEU A 1 73 ? 26.875 -10.754 -39.281 1.00 93.25 73 LEU A CA 1
ATOM 542 C C . LEU A 1 73 ? 26.394 -11.815 -40.281 1.00 93.25 73 LEU A C 1
ATOM 544 O O . LEU A 1 73 ? 27.168 -12.231 -41.142 1.00 93.25 73 LEU A O 1
ATOM 548 N N . ALA A 1 74 ? 25.119 -12.210 -40.217 1.00 91.75 74 ALA A N 1
ATOM 549 C CA . ALA A 1 74 ? 24.528 -13.142 -41.175 1.00 91.75 74 ALA A CA 1
ATOM 550 C C . ALA A 1 74 ? 24.502 -12.570 -42.604 1.00 91.75 74 ALA A C 1
ATOM 552 O O . ALA A 1 74 ? 24.846 -13.277 -43.552 1.00 91.75 74 ALA A O 1
ATOM 553 N N . VAL A 1 75 ? 24.155 -11.287 -42.764 1.00 92.88 75 VAL A N 1
ATOM 554 C CA . VAL A 1 75 ? 24.163 -10.604 -44.070 1.00 92.88 75 VAL A CA 1
ATOM 555 C C . VAL A 1 75 ? 25.583 -10.497 -44.623 1.00 92.88 75 VAL A C 1
ATOM 557 O O . VAL A 1 75 ? 25.818 -10.873 -45.769 1.00 92.88 75 VAL A O 1
ATOM 560 N N . ILE A 1 76 ? 26.544 -10.041 -43.812 1.00 90.88 76 ILE A N 1
ATOM 561 C CA . ILE A 1 76 ? 27.947 -9.901 -44.236 1.00 90.88 76 ILE A CA 1
ATOM 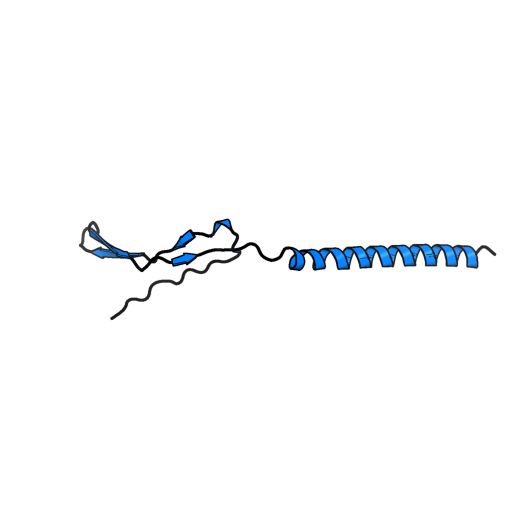562 C C . ILE A 1 76 ? 28.527 -11.264 -44.633 1.00 90.88 76 ILE A C 1
ATOM 564 O O . ILE A 1 76 ? 29.115 -11.392 -45.707 1.00 90.88 76 ILE A O 1
ATOM 568 N N . GLY A 1 77 ? 28.314 -12.296 -43.810 1.00 89.06 77 GLY A N 1
ATOM 569 C CA . GLY A 1 77 ? 28.751 -13.661 -44.102 1.00 89.06 77 GLY A CA 1
ATOM 570 C C . GLY A 1 77 ? 28.107 -14.228 -45.370 1.00 89.06 77 GLY A C 1
ATOM 571 O O . GLY A 1 77 ? 28.798 -14.825 -46.193 1.00 89.06 77 GLY A O 1
ATOM 572 N N . GLY A 1 78 ? 26.809 -13.983 -45.578 1.00 87.75 78 GLY A N 1
ATOM 573 C CA . GLY A 1 78 ? 26.096 -14.368 -46.798 1.00 87.75 78 GLY A CA 1
ATOM 574 C C . GLY A 1 78 ? 26.664 -13.696 -48.050 1.00 87.75 78 GLY A C 1
ATOM 575 O O . GLY A 1 78 ? 26.943 -14.381 -49.035 1.00 87.75 78 GLY A O 1
ATOM 576 N N . CYS A 1 79 ? 26.914 -12.385 -47.995 1.00 83.25 79 CYS A N 1
ATOM 577 C CA . CYS A 1 79 ? 27.533 -11.634 -49.090 1.00 83.25 79 CYS A CA 1
ATOM 578 C C . CYS A 1 79 ? 28.955 -12.123 -49.393 1.00 83.25 79 CYS A C 1
ATOM 580 O O . CYS A 1 79 ? 29.299 -12.312 -50.559 1.00 83.25 79 CYS A O 1
ATOM 582 N N . HIS A 1 80 ? 29.766 -12.375 -48.361 1.00 79.88 80 HIS A N 1
ATOM 583 C CA . HIS A 1 80 ? 31.115 -12.923 -48.520 1.00 79.88 80 HIS A CA 1
ATOM 584 C C . HIS A 1 80 ? 31.086 -14.314 -49.157 1.00 79.88 80 HIS A C 1
ATOM 586 O O . HIS A 1 80 ? 31.794 -14.553 -50.130 1.00 79.88 80 HIS A O 1
ATOM 592 N N . CYS A 1 81 ? 30.235 -15.221 -48.670 1.00 73.88 81 CYS A N 1
ATOM 593 C CA . CYS A 1 81 ? 30.078 -16.554 -49.250 1.00 73.88 81 CYS A CA 1
ATOM 594 C C . CYS A 1 81 ? 29.630 -16.502 -50.713 1.00 73.88 81 CYS A C 1
ATOM 596 O O . CYS A 1 81 ? 30.088 -17.314 -51.516 1.00 73.88 81 CYS A O 1
ATOM 598 N N . TRP A 1 82 ? 28.754 -15.559 -51.067 1.00 76.69 82 TRP A N 1
ATOM 599 C CA . TRP A 1 82 ? 28.314 -15.376 -52.447 1.00 76.69 82 TRP A CA 1
ATOM 600 C C . TRP A 1 82 ? 29.461 -14.877 -53.329 1.00 76.69 82 TRP A C 1
ATOM 602 O O . TRP A 1 82 ? 29.732 -15.472 -54.370 1.00 76.69 82 TRP A O 1
ATOM 612 N N . HIS A 1 83 ? 30.195 -13.857 -52.882 1.00 72.44 83 HIS A N 1
ATOM 613 C CA . HIS A 1 83 ? 31.360 -13.354 -53.609 1.00 72.44 83 HIS A CA 1
ATOM 614 C C . HIS A 1 83 ? 32.476 -14.400 -53.747 1.00 72.44 83 HIS A C 1
ATOM 616 O O . HIS A 1 83 ? 33.083 -14.490 -54.807 1.00 72.44 83 HIS A O 1
ATOM 622 N N . CYS A 1 84 ? 32.714 -15.230 -52.729 1.00 67.44 84 CYS A N 1
ATOM 623 C CA . CYS A 1 84 ? 33.722 -16.291 -52.776 1.00 67.44 84 CYS A CA 1
ATOM 624 C C . CYS A 1 84 ? 33.316 -17.508 -53.628 1.00 67.44 84 CYS A C 1
ATOM 626 O O . CYS A 1 84 ? 34.190 -18.281 -54.005 1.00 67.44 84 CYS A O 1
ATOM 628 N N . ARG A 1 85 ? 32.020 -17.718 -53.910 1.00 59.50 85 ARG A N 1
ATOM 629 C CA . ARG A 1 85 ? 31.521 -18.827 -54.756 1.00 59.50 85 ARG A CA 1
ATOM 630 C C . ARG A 1 85 ? 31.175 -18.419 -56.188 1.00 59.50 85 ARG A C 1
ATOM 632 O O . ARG A 1 85 ? 30.884 -19.296 -56.993 1.00 59.50 85 ARG A O 1
ATOM 639 N N . GLY A 1 86 ? 31.145 -17.122 -56.483 1.00 56.34 86 GLY A N 1
ATOM 640 C CA . GLY A 1 86 ? 30.811 -16.572 -57.800 1.00 56.34 86 GLY A CA 1
ATOM 641 C C . GLY A 1 86 ? 32.008 -16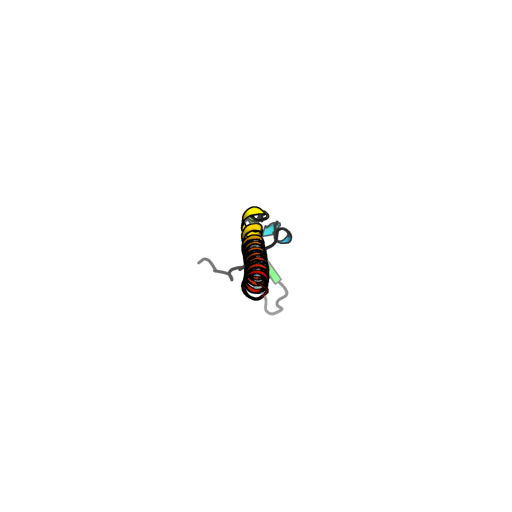.077 -58.617 1.00 56.34 86 GLY A C 1
ATOM 642 O O . GLY A 1 86 ? 31.779 -15.381 -59.604 1.00 56.34 86 GLY A O 1
ATOM 643 N N . GLY A 1 87 ? 33.242 -16.380 -58.199 1.00 50.38 87 GLY A N 1
ATOM 644 C CA . GLY A 1 87 ? 34.487 -16.062 -58.909 1.00 50.38 87 GLY A CA 1
ATOM 645 C C . GLY A 1 87 ? 35.219 -17.314 -59.358 1.00 50.38 87 GLY A C 1
ATOM 646 O O . GLY A 1 87 ? 35.236 -18.280 -58.563 1.00 50.38 87 GLY A O 1
#

InterPro domains:
  IPR013783 Immunoglobulin-like fold [G3DSA:2.60.40.10] (2-49)
  IPR036179 Immunoglobulin-like domain superfamily [SSF48726] (4-35)

Sequence (87 aa):
KVAQGPVLELRDVDVGHSGTYQCVATNQLGQDGHRVFRALSPELALEVTPGSPWVTAVAVNVGKTLLFLVLLLAVIGGCHCWHCRGG

pLDDT: mean 83.94, std 12.82, range [50.38, 97.56]

Radius of gyration: 31.01 Å; chains: 1; bounding box: 61×27×87 Å

Secondary structure (DSSP, 8-state):
-PPP-PPPPP-S--GGG-EEE--EEEEEESTT--EEEEEEPPPEEE--PPPPHHHHHHHHHHHHHHHHHHHHHHHHHHHHHHHHH--